Protein AF-A0A3E2C850-F1 (afdb_monomer_lite)

Organism: Gardnerella vaginalis (NCBI:txid2702)

Sequence (130 aa):
SRAESIRKFIILDEEFSQETGTLTPSMKVVRPKVLKRYCDLIENQLYAPKPNSRPLPATVKILDKTTETVKQAQETVKQAQEAVTPRVKQAIDQAATHLKRFGEDLPTQVNVKDQHTEYAEKNNNSNDKE

pLDDT: mean 74.37, std 19.62, range [34.91, 98.31]

Secondary structure (DSSP, 8-state):
--PPPP------SS---TTTTSB-TTS-B-HHHHHHHTHHHIIIIISS-----SPPPHHHHHHHHHHHHHHHHHHHHHHHHHHHHHHHHHHHHHHHHHHHHHSSS-------------------------

Radius of gyration: 39.2 Å; chains: 1; bounding box: 83×66×76 Å

Foldseek 3Di:
DDDDDDPFDDDDPDDQDVVQPQADPVRDGPVVSVCVVCVCCVDVPGPPDDPPPPPDPVVVVVVVVVVVVVVVVVVVVVVVCVVCVVVVVVVVVVVVVVVVVVVPPDDDDDDDDDDDDDDDDDDDDDDDDD

Structure (mmCIF, N/CA/C/O backbone):
data_AF-A0A3E2C850-F1
#
_entry.id   AF-A0A3E2C850-F1
#
loop_
_atom_site.group_PDB
_atom_site.id
_atom_site.type_symbol
_atom_site.label_atom_id
_atom_site.label_alt_id
_atom_site.label_comp_id
_atom_site.label_asym_id
_atom_site.label_entity_id
_atom_site.label_seq_id
_atom_site.pdbx_PDB_ins_code
_atom_site.Cartn_x
_atom_site.Cartn_y
_atom_site.Cartn_z
_atom_site.occupancy
_atom_site.B_iso_or_equiv
_atom_site.auth_seq_id
_atom_site.auth_comp_id
_atom_site.auth_asym_id
_atom_site.auth_atom_id
_atom_site.pdbx_PDB_model_num
ATOM 1 N N . SER A 1 1 ? 22.330 10.879 25.907 1.00 65.25 1 SER A N 1
ATOM 2 C CA . SER A 1 1 ? 21.437 10.056 25.069 1.00 65.25 1 SER A CA 1
ATOM 3 C C . SER A 1 1 ? 22.162 9.598 23.823 1.00 65.25 1 SER A C 1
ATOM 5 O O . SER A 1 1 ? 22.825 10.419 23.204 1.00 65.25 1 SER A O 1
ATOM 7 N N . ARG A 1 2 ? 22.063 8.315 23.458 1.00 77.31 2 ARG A N 1
ATOM 8 C CA . ARG A 1 2 ? 22.521 7.813 22.155 1.00 77.31 2 ARG A CA 1
ATOM 9 C C . ARG A 1 2 ? 21.298 7.746 21.245 1.00 77.31 2 ARG A C 1
ATOM 11 O O . ARG A 1 2 ? 20.377 6.995 21.540 1.00 77.31 2 ARG A O 1
ATOM 18 N N . ALA A 1 3 ? 21.249 8.603 20.231 1.00 82.25 3 ALA A N 1
ATOM 19 C CA . ALA A 1 3 ? 20.161 8.591 19.264 1.00 82.25 3 ALA A CA 1
ATOM 20 C C . ALA A 1 3 ? 20.460 7.525 18.206 1.00 82.25 3 ALA A C 1
ATOM 22 O O . ALA A 1 3 ? 21.468 7.604 17.507 1.00 82.25 3 ALA A O 1
ATOM 23 N N . GLU A 1 4 ? 19.597 6.519 18.123 1.00 84.81 4 GLU A N 1
ATOM 24 C CA . GLU A 1 4 ? 19.597 5.547 17.032 1.00 84.81 4 GLU A CA 1
ATOM 25 C C . GLU A 1 4 ? 19.093 6.242 15.757 1.00 84.81 4 GLU A C 1
ATOM 27 O O . GLU A 1 4 ? 18.122 7.002 15.800 1.00 84.81 4 GLU A O 1
ATOM 32 N N . SER A 1 5 ? 19.728 5.989 14.612 1.00 88.81 5 SER A N 1
ATOM 33 C CA . SER A 1 5 ? 19.236 6.498 13.331 1.00 88.81 5 SER A CA 1
ATOM 34 C C . SER A 1 5 ? 18.161 5.570 12.757 1.00 88.81 5 SER A C 1
ATOM 36 O O . SER A 1 5 ? 18.338 4.354 12.643 1.00 88.81 5 SER A O 1
ATOM 38 N N . ILE A 1 6 ? 17.022 6.142 12.359 1.00 89.56 6 ILE A N 1
ATOM 39 C CA . ILE A 1 6 ? 15.972 5.399 11.653 1.00 89.56 6 ILE A CA 1
ATOM 40 C C . ILE A 1 6 ? 16.447 5.135 10.221 1.00 89.56 6 ILE A C 1
ATOM 42 O O . ILE A 1 6 ? 16.757 6.063 9.478 1.00 89.56 6 ILE A O 1
ATOM 46 N N . ARG A 1 7 ? 16.491 3.860 9.817 1.00 91.19 7 ARG A N 1
ATOM 47 C CA . ARG A 1 7 ? 17.005 3.458 8.494 1.00 91.19 7 ARG A CA 1
ATOM 48 C C . ARG A 1 7 ? 15.984 3.592 7.362 1.00 91.19 7 ARG A C 1
ATOM 50 O O . ARG A 1 7 ? 16.372 3.867 6.227 1.00 91.19 7 ARG A O 1
ATOM 57 N N . LYS A 1 8 ? 14.705 3.331 7.644 1.00 91.38 8 LYS A N 1
ATOM 58 C CA . LYS A 1 8 ? 13.601 3.301 6.671 1.00 91.38 8 LYS A CA 1
ATOM 59 C C . LYS A 1 8 ? 12.305 3.729 7.357 1.00 91.38 8 LYS A C 1
ATOM 61 O O . LYS A 1 8 ? 12.040 3.273 8.465 1.00 91.38 8 LYS A O 1
ATOM 66 N N . PHE A 1 9 ? 11.516 4.569 6.696 1.00 93.81 9 PHE A N 1
ATOM 67 C CA . PHE A 1 9 ? 10.182 4.973 7.134 1.00 93.81 9 PHE A CA 1
ATOM 68 C C . PHE A 1 9 ? 9.305 5.276 5.915 1.00 93.81 9 PHE A C 1
ATOM 70 O O . PHE A 1 9 ? 9.820 5.539 4.827 1.00 93.81 9 PHE A O 1
ATOM 77 N N . ILE A 1 10 ? 7.991 5.230 6.116 1.00 93.94 10 ILE A N 1
ATOM 78 C CA . ILE A 1 10 ? 6.965 5.658 5.161 1.00 93.94 10 ILE A CA 1
ATOM 79 C C . ILE A 1 10 ? 6.063 6.643 5.899 1.00 93.94 10 ILE A C 1
ATOM 81 O O . ILE A 1 10 ? 5.808 6.466 7.091 1.00 93.94 10 ILE A O 1
ATOM 85 N N . ILE A 1 11 ? 5.609 7.675 5.196 1.00 94.62 11 ILE A N 1
ATOM 86 C CA . ILE A 1 11 ? 4.572 8.581 5.686 1.00 94.62 11 ILE A CA 1
ATOM 87 C C . ILE A 1 11 ? 3.235 8.054 5.180 1.00 94.62 11 ILE A C 1
ATOM 89 O O . ILE A 1 11 ? 3.109 7.739 3.999 1.00 94.62 11 ILE A O 1
ATOM 93 N N . LEU A 1 12 ? 2.284 7.896 6.093 1.00 94.94 12 LEU A N 1
ATOM 94 C CA . LEU A 1 12 ? 0.933 7.454 5.774 1.00 94.94 12 LEU A CA 1
ATOM 95 C C . LEU A 1 12 ? 0.044 8.678 5.567 1.00 94.94 12 LEU A C 1
ATOM 97 O O . LEU A 1 12 ? 0.230 9.686 6.246 1.00 94.94 12 LEU A O 1
ATOM 101 N N . ASP A 1 13 ? -0.932 8.560 4.672 1.00 94.12 13 ASP A N 1
ATOM 102 C CA . ASP A 1 13 ? -1.936 9.609 4.452 1.00 94.12 13 ASP A CA 1
ATOM 103 C C . ASP A 1 13 ? -2.988 9.641 5.573 1.00 94.12 13 ASP A C 1
ATOM 105 O O . ASP A 1 13 ? -3.599 10.673 5.838 1.00 94.12 13 ASP A O 1
ATOM 109 N N . GLU A 1 14 ? -3.189 8.503 6.246 1.00 93.69 14 GLU A N 1
ATOM 110 C CA . GLU A 1 14 ? -4.150 8.330 7.333 1.00 93.69 14 GLU A CA 1
ATOM 111 C C . GLU A 1 14 ? -3.450 8.137 8.683 1.00 93.69 14 GLU A C 1
ATOM 113 O O . GLU A 1 14 ? -2.442 7.430 8.800 1.00 93.69 14 GLU A O 1
ATOM 118 N N . GLU A 1 15 ? -4.042 8.704 9.733 1.00 95.00 15 GLU A N 1
ATOM 119 C CA . GLU A 1 15 ? -3.606 8.490 11.111 1.00 95.00 15 GLU A CA 1
ATOM 120 C C . GLU A 1 15 ? -4.170 7.195 11.710 1.00 95.00 15 GLU A C 1
ATOM 122 O O . GLU A 1 15 ? -5.162 6.620 11.252 1.00 95.00 15 GLU A O 1
ATOM 127 N N . PHE A 1 16 ? -3.550 6.732 12.797 1.00 97.25 16 PHE A N 1
ATOM 128 C CA . PHE A 1 16 ? -4.126 5.649 13.583 1.00 97.25 16 PHE A CA 1
ATOM 129 C C . PHE A 1 16 ? -5.293 6.172 14.421 1.00 97.25 16 PHE A C 1
ATOM 131 O O . PHE A 1 16 ? -5.194 7.201 15.082 1.00 97.25 16 PHE A O 1
ATOM 138 N N . SER A 1 17 ? -6.391 5.423 14.438 1.00 97.19 17 SER A N 1
ATOM 139 C CA . SER A 1 17 ? -7.619 5.785 15.136 1.00 97.19 17 SER A CA 1
ATOM 140 C C . SER A 1 17 ? -8.218 4.600 15.891 1.00 97.19 17 SER A C 1
ATOM 142 O O . SER A 1 17 ? -7.970 3.427 15.585 1.00 97.19 17 SER A O 1
ATOM 144 N N . GLN A 1 18 ? -9.027 4.911 16.902 1.00 97.00 18 GLN A N 1
ATOM 145 C CA . GLN A 1 18 ? -9.773 3.901 17.656 1.00 97.00 18 GLN A CA 1
ATOM 146 C C . GLN A 1 18 ? -10.918 3.318 16.816 1.00 97.00 18 GLN A C 1
ATOM 148 O O . GLN A 1 18 ? -11.163 2.118 16.874 1.00 97.00 18 GLN A O 1
ATOM 153 N N . GLU A 1 19 ? -11.550 4.139 15.972 1.00 95.75 19 GLU A N 1
ATOM 154 C CA . GLU A 1 19 ? -12.657 3.737 15.090 1.00 95.75 19 GLU A CA 1
ATOM 155 C C . GLU A 1 19 ? -12.237 2.647 14.099 1.00 95.75 19 GLU A C 1
ATOM 157 O O . GLU A 1 19 ? -12.944 1.666 13.884 1.00 95.75 19 GLU A O 1
ATOM 162 N N . THR A 1 20 ? -11.028 2.773 13.547 1.00 93.81 20 THR A N 1
ATOM 163 C CA . THR A 1 20 ? -10.440 1.761 12.658 1.00 93.81 20 THR A CA 1
ATOM 164 C C . THR A 1 20 ? -9.817 0.581 13.414 1.00 93.81 20 THR A C 1
ATOM 166 O O . THR A 1 20 ? -9.395 -0.400 12.795 1.00 93.81 20 THR A O 1
ATOM 169 N N . GLY A 1 21 ? -9.734 0.659 14.747 1.00 95.81 21 GLY A N 1
ATOM 170 C CA . GLY A 1 21 ? -9.137 -0.356 15.614 1.00 95.81 21 GLY A CA 1
ATOM 171 C C . GLY A 1 21 ? -7.609 -0.434 15.544 1.00 95.81 21 GLY A C 1
ATOM 172 O O . GLY A 1 21 ? -7.031 -1.445 15.949 1.00 95.81 21 GLY A O 1
ATOM 173 N N . THR A 1 22 ? -6.944 0.594 15.010 1.00 97.25 22 THR A N 1
ATOM 174 C CA . THR A 1 22 ? -5.473 0.683 14.982 1.00 97.25 22 THR A CA 1
ATOM 175 C C . THR A 1 22 ? -4.903 1.199 16.305 1.00 97.25 22 THR A C 1
ATOM 177 O O . THR A 1 22 ? -3.754 0.885 16.624 1.00 97.25 22 THR A O 1
ATOM 180 N N . LEU A 1 23 ? -5.718 1.889 17.114 1.00 98.31 23 LEU A N 1
ATOM 181 C CA . LEU A 1 23 ? -5.410 2.277 18.493 1.00 98.31 23 LEU A CA 1
ATOM 182 C C . LEU A 1 23 ? -6.344 1.612 19.513 1.00 98.31 23 LEU A C 1
ATOM 184 O O . LEU A 1 23 ? -7.525 1.396 19.252 1.00 98.31 23 LEU A O 1
ATOM 188 N N . THR A 1 24 ? -5.820 1.326 20.705 1.00 97.81 24 THR A N 1
ATOM 189 C CA . THR A 1 24 ? -6.630 1.009 21.889 1.00 97.81 24 THR A CA 1
ATOM 190 C C . THR A 1 24 ? -7.252 2.287 22.468 1.00 97.81 24 THR A C 1
ATOM 192 O O . THR A 1 24 ? -6.751 3.378 22.190 1.00 97.81 24 THR A O 1
ATOM 195 N N . PRO A 1 25 ? -8.264 2.189 23.355 1.00 97.38 25 PRO A N 1
ATOM 196 C CA . PRO A 1 25 ? -8.807 3.356 24.061 1.00 97.38 25 PRO A CA 1
ATOM 197 C C . PRO A 1 25 ? -7.762 4.173 24.838 1.00 97.38 25 PRO A C 1
ATOM 199 O O . PRO A 1 25 ? -7.926 5.367 25.050 1.00 97.38 25 PRO A O 1
ATOM 202 N N . SER A 1 26 ? -6.645 3.542 25.216 1.00 97.44 26 SER A N 1
ATOM 203 C CA . SER A 1 26 ? -5.495 4.181 25.868 1.00 97.44 26 SER A CA 1
ATOM 204 C C . SER A 1 26 ? -4.459 4.734 24.868 1.00 97.44 26 SER A C 1
ATOM 206 O O . SER A 1 26 ? -3.311 4.957 25.250 1.00 97.44 26 SER A O 1
ATOM 208 N N . MET A 1 27 ? -4.819 4.904 23.592 1.00 97.06 27 MET A N 1
ATOM 209 C CA . MET A 1 27 ? -3.956 5.412 22.513 1.00 97.06 27 MET A CA 1
ATOM 210 C C . MET A 1 27 ? -2.696 4.573 22.242 1.00 97.06 27 MET A C 1
ATOM 212 O O . MET A 1 27 ? -1.689 5.077 21.746 1.00 97.06 27 MET A O 1
ATOM 216 N N . LYS A 1 28 ? -2.733 3.266 22.537 1.00 97.81 28 LYS A N 1
ATOM 217 C CA . LYS A 1 28 ? -1.642 2.344 22.176 1.00 97.81 28 LYS A CA 1
ATOM 218 C C . LYS A 1 28 ? -1.903 1.704 20.822 1.00 97.81 28 LYS A C 1
ATOM 220 O O . LYS A 1 28 ? -3.035 1.350 20.520 1.00 97.81 28 LYS A O 1
ATOM 225 N N . VAL A 1 29 ? -0.848 1.467 20.051 1.00 98.00 29 VAL A N 1
ATOM 226 C CA . VAL A 1 29 ? -0.953 0.814 18.741 1.00 98.00 29 VAL A CA 1
ATOM 227 C C . VAL A 1 29 ? -1.333 -0.661 18.876 1.00 98.00 29 VAL A C 1
ATOM 229 O O . VAL A 1 29 ? -0.681 -1.430 19.584 1.00 98.00 29 VAL A O 1
ATOM 232 N N . VAL A 1 30 ? -2.351 -1.085 18.129 1.00 98.25 30 VAL A N 1
ATOM 233 C CA . VAL A 1 30 ? -2.761 -2.488 18.009 1.00 98.25 30 VAL A CA 1
ATOM 234 C C . VAL A 1 30 ? -1.995 -3.135 16.856 1.00 98.25 30 VAL A C 1
ATOM 236 O O . VAL A 1 30 ? -2.433 -3.143 15.703 1.00 98.25 30 VAL A O 1
ATOM 239 N N . ARG A 1 31 ? -0.825 -3.703 17.171 1.00 97.81 31 ARG A N 1
ATOM 240 C CA . ARG A 1 31 ? 0.124 -4.236 16.174 1.00 97.81 31 ARG A CA 1
ATOM 241 C C . ARG A 1 31 ? -0.502 -5.190 15.140 1.00 97.81 31 ARG A C 1
ATOM 243 O O . ARG A 1 31 ? -0.269 -4.958 13.957 1.00 97.81 31 ARG A O 1
ATOM 250 N N . PRO A 1 32 ? -1.306 -6.213 15.503 1.00 98.00 32 PRO A N 1
ATOM 251 C CA . PRO A 1 32 ? -1.872 -7.129 14.506 1.00 98.00 32 PRO A CA 1
ATOM 252 C C . PRO A 1 32 ? -2.772 -6.431 13.478 1.00 98.00 32 PRO A C 1
ATOM 254 O O . PRO A 1 32 ? -2.786 -6.807 12.310 1.00 98.00 32 PRO A O 1
ATOM 257 N N . LYS A 1 33 ? -3.506 -5.395 13.901 1.00 97.25 33 LYS A N 1
ATOM 258 C CA . LYS A 1 33 ? -4.401 -4.627 13.028 1.00 97.25 33 LYS A CA 1
ATOM 259 C C . LYS A 1 33 ? -3.617 -3.723 12.084 1.00 97.25 33 LYS A C 1
ATOM 261 O O . LYS A 1 33 ? -3.902 -3.720 10.892 1.00 97.25 33 LYS A O 1
ATOM 266 N N . VAL A 1 34 ? -2.600 -3.029 12.598 1.00 97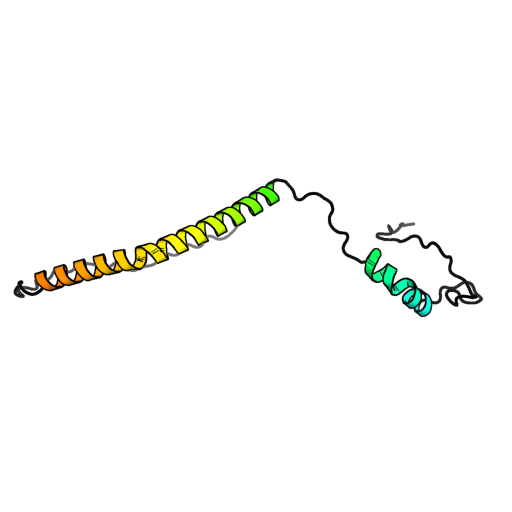.25 34 VAL A N 1
ATOM 267 C CA . VAL A 1 34 ? -1.717 -2.173 11.789 1.00 97.25 34 VAL A CA 1
ATOM 268 C C . VAL A 1 34 ? -0.954 -2.988 10.748 1.00 97.25 34 VAL A C 1
ATOM 270 O O . VAL A 1 34 ? -0.964 -2.627 9.577 1.00 97.25 34 VAL A O 1
ATOM 273 N N . LEU A 1 35 ? -0.361 -4.121 11.140 1.00 96.75 35 LEU A N 1
ATOM 274 C CA . LEU A 1 35 ? 0.361 -4.985 10.199 1.00 96.75 35 LEU A CA 1
ATOM 275 C C . LEU A 1 35 ? -0.549 -5.525 9.096 1.00 96.75 35 LEU A C 1
ATOM 277 O O . LEU A 1 35 ? -0.149 -5.542 7.941 1.00 96.75 35 LEU A O 1
ATOM 281 N N . LYS A 1 36 ? -1.782 -5.922 9.437 1.00 96.88 36 LYS A N 1
ATOM 282 C CA . LYS A 1 36 ? -2.743 -6.405 8.443 1.00 96.88 36 LYS A CA 1
ATOM 283 C C . LYS A 1 36 ? -3.198 -5.296 7.488 1.00 96.88 36 LYS A C 1
ATOM 285 O O . LYS A 1 36 ? -3.309 -5.551 6.298 1.00 96.88 36 LYS A O 1
ATOM 290 N N . ARG A 1 37 ? -3.474 -4.088 7.995 1.00 95.50 37 ARG A N 1
ATOM 291 C CA . ARG A 1 37 ? -3.958 -2.958 7.177 1.00 95.50 37 ARG A CA 1
ATOM 292 C C . ARG A 1 37 ? -2.891 -2.440 6.212 1.00 95.50 37 ARG A C 1
ATOM 294 O O . ARG A 1 37 ? -3.224 -2.099 5.088 1.00 95.50 37 ARG A O 1
ATOM 301 N N . TYR A 1 38 ? -1.630 -2.405 6.641 1.00 96.56 38 TYR A N 1
ATOM 302 C CA . TYR A 1 38 ? -0.521 -1.840 5.864 1.00 96.56 38 TYR A CA 1
ATOM 303 C C . TYR A 1 38 ? 0.447 -2.900 5.323 1.00 96.56 38 TYR A C 1
ATOM 305 O O . TYR A 1 38 ? 1.596 -2.578 5.026 1.00 96.56 38 TYR A O 1
ATOM 313 N N . CYS A 1 39 ? -0.007 -4.152 5.195 1.00 96.06 39 CYS A N 1
ATOM 314 C CA . CYS A 1 39 ? 0.798 -5.275 4.704 1.00 96.06 39 CYS A CA 1
ATOM 315 C C . CYS A 1 39 ? 1.461 -4.930 3.364 1.00 96.06 39 CYS A C 1
ATOM 317 O O . CYS A 1 39 ? 2.681 -4.991 3.240 1.00 96.06 39 CYS A O 1
ATOM 319 N N . ASP A 1 40 ? 0.667 -4.415 2.425 1.00 95.56 40 ASP A N 1
ATOM 320 C CA . ASP A 1 40 ? 1.133 -4.062 1.085 1.00 95.56 40 ASP A CA 1
ATOM 321 C C . ASP A 1 40 ? 2.195 -2.956 1.102 1.00 95.56 40 ASP A C 1
ATOM 323 O O . ASP A 1 40 ? 3.170 -3.030 0.361 1.00 95.56 40 ASP A O 1
ATOM 327 N N . LEU A 1 41 ? 2.055 -1.935 1.955 1.00 95.06 41 LEU A N 1
ATOM 328 C CA . LEU A 1 41 ? 3.060 -0.871 2.076 1.00 95.06 41 LEU A CA 1
ATOM 329 C C . LEU A 1 41 ? 4.359 -1.398 2.688 1.00 95.06 41 LEU A C 1
ATOM 331 O O . LEU A 1 41 ? 5.452 -1.013 2.273 1.00 95.06 41 LEU A O 1
ATOM 335 N N . ILE A 1 42 ? 4.248 -2.282 3.677 1.00 94.50 42 ILE A N 1
ATOM 336 C CA . ILE A 1 42 ? 5.399 -2.884 4.346 1.00 94.50 42 ILE A CA 1
ATOM 337 C C . ILE A 1 42 ? 6.180 -3.757 3.356 1.00 94.50 42 ILE A C 1
ATOM 339 O O . ILE A 1 42 ? 7.398 -3.612 3.237 1.00 94.50 42 ILE A O 1
ATOM 343 N N . GLU A 1 43 ? 5.486 -4.623 2.623 1.00 93.94 43 GLU A N 1
ATOM 344 C CA . GLU A 1 43 ? 6.099 -5.578 1.700 1.00 93.94 43 GLU A CA 1
ATOM 345 C C . GLU A 1 43 ? 6.590 -4.902 0.417 1.00 93.94 43 GLU A C 1
ATOM 347 O O . GLU A 1 43 ? 7.750 -5.067 0.037 1.00 93.94 43 GLU A O 1
ATOM 352 N N . ASN A 1 44 ? 5.751 -4.076 -0.213 1.00 92.75 44 ASN A N 1
ATOM 353 C CA . ASN A 1 44 ? 6.015 -3.546 -1.552 1.00 92.75 44 ASN A CA 1
ATOM 354 C C . ASN A 1 44 ? 6.727 -2.190 -1.564 1.00 92.75 44 ASN A C 1
ATOM 356 O O . ASN A 1 44 ? 7.229 -1.788 -2.613 1.00 92.75 44 ASN A O 1
ATOM 360 N N . GLN A 1 45 ? 6.795 -1.470 -0.438 1.00 91.62 45 GLN A N 1
ATOM 361 C CA . GLN A 1 45 ? 7.473 -0.168 -0.386 1.00 91.62 45 GLN A CA 1
ATOM 362 C C . GLN A 1 45 ? 8.544 -0.071 0.702 1.00 91.62 45 GLN A C 1
ATOM 364 O O . GLN A 1 45 ? 9.651 0.391 0.421 1.00 91.62 45 GLN A O 1
ATOM 369 N N . LEU A 1 46 ? 8.252 -0.491 1.938 1.00 93.06 46 LEU A N 1
ATOM 370 C CA . LEU A 1 46 ? 9.170 -0.278 3.064 1.00 93.06 46 LEU A CA 1
ATOM 371 C C . LEU A 1 46 ? 10.395 -1.186 2.961 1.00 93.06 46 LEU A C 1
ATOM 373 O O . LEU A 1 46 ? 11.528 -0.735 3.166 1.00 93.06 46 LEU A O 1
ATOM 377 N N . TYR A 1 47 ? 10.147 -2.459 2.646 1.00 91.81 47 TYR A N 1
ATOM 378 C CA . TYR A 1 47 ? 11.169 -3.498 2.551 1.00 91.81 47 TYR A CA 1
ATOM 379 C C . TYR A 1 47 ? 11.442 -3.978 1.128 1.00 91.81 47 TYR A C 1
ATOM 381 O O . TYR A 1 47 ? 12.397 -4.730 0.929 1.00 91.81 47 TYR A O 1
ATOM 389 N N . ALA A 1 48 ? 10.677 -3.515 0.139 1.00 90.38 48 ALA A N 1
ATOM 390 C CA . ALA A 1 48 ? 10.952 -3.850 -1.246 1.00 90.38 48 ALA A CA 1
ATOM 391 C C . ALA A 1 48 ? 12.366 -3.394 -1.659 1.00 90.38 48 ALA A C 1
ATOM 393 O O . ALA A 1 48 ? 12.808 -2.291 -1.299 1.00 90.38 48 ALA A O 1
ATOM 394 N N . PRO A 1 49 ? 13.096 -4.211 -2.442 1.00 86.56 49 PRO A N 1
ATOM 395 C CA . PRO A 1 49 ? 14.365 -3.803 -3.018 1.00 86.56 49 PRO A CA 1
ATOM 396 C C . PRO A 1 49 ? 14.158 -2.559 -3.879 1.00 86.56 49 PRO A C 1
ATOM 398 O O . PRO A 1 49 ? 13.464 -2.593 -4.894 1.00 86.56 49 PRO A O 1
ATOM 401 N N . LYS A 1 50 ? 14.764 -1.437 -3.481 1.00 81.25 50 LYS A N 1
ATOM 402 C CA . LYS A 1 50 ? 14.722 -0.227 -4.302 1.00 81.25 50 LYS A CA 1
ATOM 403 C C . LYS A 1 50 ? 15.440 -0.545 -5.619 1.00 81.25 50 LYS A C 1
ATOM 405 O O . LYS A 1 50 ? 16.612 -0.926 -5.548 1.00 81.25 50 LYS A O 1
ATOM 410 N N . PRO A 1 51 ? 14.798 -0.398 -6.795 1.00 73.00 51 PRO A N 1
ATOM 411 C CA . PRO A 1 51 ? 15.501 -0.582 -8.052 1.00 73.00 51 PRO A CA 1
ATOM 412 C C . PRO A 1 51 ? 16.657 0.413 -8.057 1.00 73.00 51 PRO A C 1
ATOM 414 O O . PRO A 1 51 ? 16.461 1.618 -7.869 1.00 73.00 51 PRO A O 1
ATOM 417 N N . ASN A 1 52 ? 17.880 -0.102 -8.165 1.00 70.50 52 ASN A N 1
ATOM 418 C CA . ASN A 1 52 ? 19.068 0.731 -8.206 1.00 70.50 52 ASN A CA 1
ATOM 419 C C . ASN A 1 52 ? 18.997 1.568 -9.487 1.00 70.50 52 ASN A C 1
ATOM 421 O O . ASN A 1 52 ? 19.391 1.115 -10.552 1.00 70.50 52 ASN A O 1
ATOM 425 N N . SER A 1 53 ? 18.485 2.797 -9.385 1.00 68.56 53 SER A N 1
ATOM 426 C CA . SER A 1 53 ? 18.379 3.727 -10.515 1.00 68.56 53 SER A CA 1
ATOM 427 C C . SER A 1 53 ? 19.722 4.342 -10.901 1.00 68.56 53 SER A C 1
ATOM 429 O O . SER A 1 53 ? 19.790 5.158 -11.820 1.00 68.56 53 SER A O 1
ATOM 431 N N . ARG A 1 54 ? 20.802 3.986 -10.193 1.00 77.19 54 ARG A N 1
ATOM 432 C CA . ARG A 1 54 ? 22.139 4.401 -10.597 1.00 77.19 54 ARG A CA 1
ATOM 433 C C . ARG A 1 54 ? 22.433 3.718 -11.930 1.00 77.19 54 ARG A C 1
ATOM 435 O O . ARG A 1 54 ? 22.390 2.487 -11.978 1.00 77.19 54 ARG A O 1
ATOM 442 N N . PRO A 1 55 ? 22.720 4.478 -12.998 1.00 73.25 55 PRO A N 1
ATOM 443 C CA . PRO A 1 55 ? 23.093 3.872 -14.260 1.00 73.25 55 PRO A CA 1
ATOM 444 C C . PRO A 1 55 ? 24.318 2.994 -14.015 1.00 73.25 55 PRO A C 1
ATOM 446 O O . PRO A 1 55 ? 25.267 3.427 -13.356 1.00 73.25 55 PRO A O 1
ATOM 449 N N . LEU A 1 56 ? 24.277 1.758 -14.521 1.00 73.06 56 LEU A N 1
ATOM 450 C CA . LEU A 1 56 ? 25.415 0.849 -14.434 1.00 73.06 56 LEU A CA 1
ATOM 451 C C . LEU A 1 56 ? 26.674 1.581 -14.923 1.00 73.06 56 LEU A C 1
ATOM 453 O O . LEU A 1 56 ? 26.598 2.289 -15.941 1.00 73.06 56 LEU A O 1
ATOM 457 N N . PRO A 1 57 ? 27.808 1.449 -14.210 1.00 82.88 57 PRO A N 1
ATOM 458 C CA . PRO A 1 57 ? 29.042 2.113 -14.600 1.00 82.88 57 PRO A CA 1
ATOM 459 C C . PRO A 1 57 ? 29.394 1.719 -16.036 1.00 82.88 57 PRO A C 1
ATOM 461 O O . PRO A 1 57 ? 29.155 0.585 -16.453 1.00 82.88 57 PRO A O 1
ATOM 464 N N . ALA A 1 58 ? 29.939 2.661 -16.809 1.00 76.94 58 ALA A N 1
ATOM 465 C CA . ALA A 1 58 ? 30.169 2.484 -18.245 1.00 76.94 58 ALA A CA 1
ATOM 466 C C . ALA A 1 58 ? 30.954 1.200 -18.579 1.00 76.94 58 ALA A C 1
ATOM 468 O O . ALA A 1 58 ? 30.663 0.552 -19.579 1.00 76.94 58 ALA A O 1
ATOM 469 N N . THR A 1 59 ? 31.868 0.783 -17.700 1.00 77.62 59 THR A N 1
ATOM 470 C CA . THR A 1 59 ? 32.630 -0.468 -17.803 1.00 77.62 59 THR A CA 1
ATOM 471 C C . THR A 1 59 ? 31.748 -1.720 -17.853 1.00 77.62 59 THR A C 1
ATOM 473 O O . THR A 1 59 ? 32.023 -2.616 -18.643 1.00 77.62 59 THR A O 1
ATOM 476 N N . VAL A 1 60 ? 30.656 -1.773 -17.080 1.00 79.56 60 VAL A N 1
ATOM 477 C CA . VAL A 1 60 ? 29.712 -2.910 -17.104 1.00 79.56 60 VAL A CA 1
ATOM 478 C C . VAL A 1 60 ? 28.995 -2.972 -18.451 1.00 79.56 60 VAL A C 1
ATOM 480 O O . VAL A 1 60 ? 28.907 -4.033 -19.052 1.00 79.56 60 VAL A O 1
ATOM 483 N N . LYS A 1 61 ? 28.609 -1.818 -19.010 1.00 74.56 61 LYS A N 1
ATOM 484 C CA . LYS A 1 61 ? 27.996 -1.762 -20.347 1.00 74.56 61 LYS A CA 1
ATOM 485 C C . LYS A 1 61 ? 28.953 -2.210 -21.453 1.00 74.56 61 LYS A C 1
ATOM 487 O O . LYS A 1 61 ? 28.499 -2.696 -22.481 1.00 74.56 61 LYS A O 1
ATOM 492 N N . ILE A 1 62 ? 30.259 -1.990 -21.290 1.00 78.06 62 ILE A N 1
ATOM 493 C CA . ILE A 1 62 ? 31.273 -2.452 -22.249 1.00 78.06 62 ILE A CA 1
ATOM 494 C C . ILE A 1 62 ? 31.409 -3.973 -22.165 1.00 78.06 62 ILE A C 1
ATOM 496 O O . ILE A 1 62 ? 31.420 -4.624 -23.204 1.00 78.06 62 ILE A O 1
ATOM 500 N N . LEU A 1 63 ? 31.444 -4.534 -20.955 1.00 79.69 63 LEU A N 1
ATOM 501 C CA . LEU A 1 63 ? 31.504 -5.980 -20.747 1.00 79.69 63 LEU A CA 1
ATOM 502 C C . LEU A 1 63 ? 30.262 -6.702 -21.300 1.00 79.69 63 LEU A C 1
ATOM 504 O O . LEU A 1 63 ? 30.388 -7.735 -21.950 1.00 79.69 63 LEU A O 1
ATOM 508 N N . ASP A 1 64 ? 29.074 -6.123 -21.119 1.00 76.56 64 ASP A N 1
ATOM 509 C CA . ASP A 1 64 ? 27.831 -6.657 -21.690 1.00 76.56 64 ASP A CA 1
ATOM 510 C C . ASP A 1 64 ? 27.859 -6.630 -23.230 1.00 76.56 64 ASP A C 1
ATOM 512 O O . ASP A 1 64 ? 27.432 -7.562 -23.907 1.00 76.56 64 ASP A O 1
ATOM 516 N N . LYS A 1 65 ? 28.437 -5.580 -23.821 1.00 74.00 65 LYS A N 1
ATOM 517 C CA . LYS A 1 65 ? 28.612 -5.504 -25.278 1.00 74.00 65 LYS A CA 1
ATOM 518 C C . LYS A 1 65 ? 29.608 -6.540 -25.795 1.00 74.00 65 LYS A C 1
ATOM 520 O O . LYS A 1 65 ? 29.380 -7.107 -26.863 1.00 74.00 65 LYS A O 1
ATOM 525 N N . THR A 1 66 ? 30.702 -6.803 -25.077 1.00 73.50 66 THR A N 1
ATOM 526 C CA . THR A 1 66 ? 31.685 -7.806 -25.508 1.00 73.50 66 THR A CA 1
ATOM 527 C C . THR A 1 66 ? 31.158 -9.225 -25.341 1.00 73.50 66 THR A C 1
ATOM 529 O O . THR A 1 66 ? 31.371 -10.026 -26.242 1.00 73.50 66 THR A O 1
ATOM 532 N N . THR A 1 67 ? 30.414 -9.540 -24.275 1.00 75.00 67 THR A N 1
ATOM 533 C CA . THR A 1 67 ? 29.801 -10.875 -24.128 1.00 75.00 67 THR A CA 1
ATOM 534 C C . THR A 1 67 ? 28.774 -11.155 -25.227 1.00 75.00 67 THR A C 1
ATOM 536 O O . THR A 1 67 ? 28.806 -12.228 -25.825 1.00 75.00 67 THR A O 1
ATOM 539 N N . GLU A 1 68 ? 27.941 -10.177 -25.597 1.00 72.62 68 GLU A N 1
ATOM 540 C CA . GLU A 1 68 ? 27.001 -10.339 -26.716 1.00 72.62 68 GLU A CA 1
ATOM 541 C C . GLU A 1 68 ? 27.731 -10.463 -28.067 1.00 72.62 68 GLU A C 1
ATOM 543 O O . GLU A 1 68 ? 27.386 -11.318 -28.882 1.00 72.62 68 GLU A O 1
ATOM 548 N N . THR A 1 69 ? 28.815 -9.705 -28.277 1.00 75.31 69 THR A N 1
ATOM 549 C CA . THR A 1 69 ? 29.649 -9.828 -29.490 1.00 75.31 69 THR A CA 1
ATOM 550 C C . THR A 1 69 ? 30.327 -11.200 -29.577 1.00 75.31 69 THR A C 1
ATOM 552 O O . THR A 1 69 ? 30.393 -11.795 -30.650 1.00 75.31 69 THR A O 1
ATOM 555 N N . VAL A 1 70 ? 30.812 -11.738 -28.454 1.00 75.69 70 VAL A N 1
ATOM 556 C CA . VAL A 1 70 ? 31.450 -13.062 -28.398 1.00 75.69 70 VAL A CA 1
ATOM 557 C C . VAL A 1 70 ? 30.431 -14.168 -28.670 1.00 75.69 70 VAL A C 1
ATOM 559 O O . VAL A 1 70 ? 30.736 -15.082 -29.431 1.00 75.69 70 VAL A O 1
ATOM 562 N N . LYS A 1 71 ? 29.208 -14.077 -28.130 1.00 76.12 71 LYS A N 1
ATOM 563 C CA . LYS A 1 71 ? 28.128 -15.026 -28.452 1.00 76.12 71 LYS A CA 1
ATOM 564 C C . LYS A 1 71 ? 27.805 -15.022 -29.946 1.00 76.12 71 LYS A C 1
ATOM 566 O O . LYS A 1 71 ? 27.752 -16.084 -30.559 1.00 76.12 71 LYS A O 1
ATOM 571 N N . GLN A 1 72 ? 27.677 -13.839 -30.548 1.00 77.31 72 GLN A N 1
ATOM 572 C CA . GLN A 1 72 ? 27.423 -13.702 -31.983 1.00 77.31 72 GLN A CA 1
ATOM 573 C C . GLN A 1 72 ? 28.574 -14.269 -32.834 1.00 77.31 72 GLN A C 1
ATOM 575 O O . GLN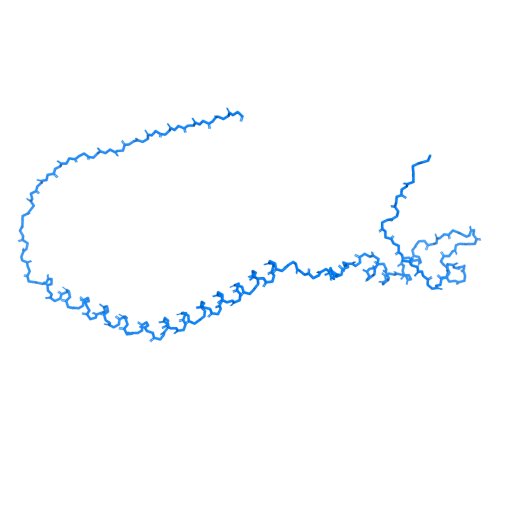 A 1 72 ? 28.350 -14.956 -33.836 1.00 77.31 72 GLN A O 1
ATOM 580 N N . ALA A 1 73 ? 29.819 -14.015 -32.425 1.00 70.75 73 ALA A N 1
ATOM 581 C CA . ALA A 1 73 ? 30.997 -14.582 -33.072 1.00 70.75 73 ALA A CA 1
ATOM 582 C C . ALA A 1 73 ? 31.027 -16.116 -32.943 1.00 70.75 73 ALA A C 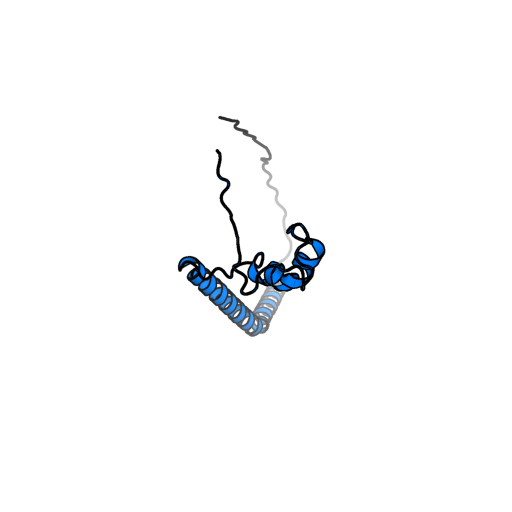1
ATOM 584 O O . ALA A 1 73 ? 31.360 -16.822 -33.891 1.00 70.75 73 ALA A O 1
ATOM 585 N N . GLN A 1 74 ? 30.626 -16.656 -31.793 1.00 74.12 74 GLN A N 1
ATOM 586 C CA . GLN A 1 74 ? 30.575 -18.097 -31.570 1.00 74.12 74 GLN A CA 1
ATOM 587 C C . GLN A 1 74 ? 29.506 -18.773 -32.443 1.00 74.12 74 GLN A C 1
ATOM 589 O O . GLN A 1 74 ? 29.768 -19.827 -33.023 1.00 74.12 74 GLN A O 1
ATOM 594 N N . GLU A 1 75 ? 28.320 -18.177 -32.576 1.00 73.19 75 GLU A N 1
ATOM 595 C CA . GLU A 1 75 ? 27.254 -18.710 -33.434 1.00 73.19 75 GLU A CA 1
ATOM 596 C C . GLU A 1 75 ? 27.634 -18.693 -34.918 1.00 73.19 75 GLU A C 1
ATOM 598 O O . GLU A 1 75 ? 27.400 -19.673 -35.625 1.00 73.19 75 GLU A O 1
ATOM 603 N N . THR A 1 76 ? 28.281 -17.624 -35.388 1.00 73.75 76 THR A N 1
ATOM 604 C CA . THR A 1 76 ? 28.746 -17.530 -36.784 1.00 73.75 76 THR A CA 1
ATOM 605 C C . THR A 1 76 ? 29.864 -18.526 -37.090 1.00 73.75 76 THR A C 1
ATOM 607 O O . THR A 1 76 ? 29.837 -19.170 -38.140 1.00 73.75 76 THR A O 1
ATOM 610 N N . VAL A 1 77 ? 30.809 -18.733 -36.166 1.00 72.75 77 VAL A N 1
ATOM 611 C CA . VAL A 1 77 ? 31.847 -19.767 -36.310 1.00 72.75 77 VAL A CA 1
ATOM 612 C C . VAL A 1 77 ? 31.238 -21.166 -36.311 1.00 72.75 77 VAL A C 1
ATOM 614 O O . VAL A 1 77 ? 31.624 -21.986 -37.141 1.00 72.75 77 VAL A O 1
ATOM 617 N N . LYS A 1 78 ? 30.257 -21.441 -35.447 1.00 76.50 78 LYS A N 1
ATOM 618 C CA . LYS A 1 78 ? 29.565 -22.735 -35.423 1.00 76.50 78 LYS A CA 1
ATOM 619 C C . LYS A 1 78 ? 28.842 -23.023 -36.746 1.00 76.50 78 LYS A C 1
ATOM 621 O O . LYS A 1 78 ? 28.982 -24.116 -37.285 1.00 76.50 78 LYS A O 1
ATOM 626 N N . GLN A 1 79 ? 28.151 -22.036 -37.317 1.00 74.81 79 GLN A N 1
ATOM 627 C CA . GLN A 1 79 ? 27.507 -22.165 -38.634 1.00 74.81 79 GLN A CA 1
ATOM 628 C C . GLN A 1 79 ? 28.524 -22.400 -39.758 1.00 74.81 79 GLN A C 1
ATOM 630 O O . GLN A 1 79 ? 28.317 -23.250 -40.624 1.00 74.81 79 GLN A O 1
ATOM 635 N N . ALA A 1 80 ? 29.649 -21.680 -39.735 1.00 66.31 80 ALA A N 1
ATOM 636 C CA . ALA A 1 80 ? 30.719 -21.885 -40.702 1.00 66.31 80 ALA A CA 1
ATOM 637 C C . ALA A 1 80 ? 31.311 -23.295 -40.579 1.00 66.31 80 ALA A C 1
ATOM 639 O O . ALA A 1 80 ? 31.479 -23.979 -41.586 1.00 66.31 80 ALA A O 1
ATOM 640 N N . GLN A 1 81 ? 31.566 -23.766 -39.355 1.00 64.44 81 GLN A N 1
ATOM 641 C CA . GLN A 1 81 ? 32.044 -25.122 -39.101 1.00 64.44 81 GLN A CA 1
ATOM 642 C C . GLN A 1 81 ? 31.068 -26.160 -39.653 1.00 64.44 81 GLN A C 1
ATOM 644 O O . GLN A 1 81 ? 31.493 -27.026 -40.414 1.00 64.44 81 GLN A O 1
ATOM 649 N N . GLU A 1 82 ? 29.773 -26.051 -39.366 1.00 67.44 82 GLU A N 1
ATOM 650 C CA . GLU A 1 82 ? 28.755 -26.966 -39.897 1.00 67.44 82 GLU A CA 1
ATOM 651 C C . GLU A 1 82 ? 28.735 -26.988 -41.442 1.00 67.44 82 GLU A C 1
ATOM 653 O O . GLU A 1 82 ? 28.598 -28.059 -42.036 1.00 67.44 82 GLU A O 1
ATOM 658 N N . ALA A 1 83 ? 28.992 -25.853 -42.105 1.00 65.62 83 ALA A N 1
ATOM 659 C CA . ALA A 1 83 ? 29.039 -25.756 -43.566 1.00 65.62 83 ALA A CA 1
ATOM 660 C C . ALA A 1 83 ? 30.298 -26.376 -44.214 1.00 65.62 83 ALA A C 1
ATOM 662 O O . ALA A 1 83 ? 30.205 -26.957 -45.298 1.00 65.62 83 ALA A O 1
ATOM 663 N N . VAL A 1 84 ? 31.478 -26.287 -43.582 1.00 62.62 84 VAL A N 1
ATOM 664 C CA . VAL A 1 84 ? 32.738 -26.845 -44.136 1.00 62.62 84 VAL A CA 1
ATOM 665 C C . VAL A 1 84 ? 33.131 -28.220 -43.587 1.00 62.62 84 VAL A C 1
ATOM 667 O O . VAL A 1 84 ? 33.960 -28.900 -44.199 1.00 62.62 84 VAL A O 1
ATOM 670 N N . THR A 1 85 ? 32.488 -28.694 -42.515 1.00 68.69 85 THR A N 1
ATOM 671 C CA . THR A 1 85 ? 32.700 -30.039 -41.948 1.00 68.69 85 THR A CA 1
ATOM 672 C C . THR A 1 85 ? 32.612 -31.171 -42.983 1.00 68.69 85 THR A C 1
ATOM 674 O O . THR A 1 85 ? 33.509 -32.018 -42.983 1.00 68.69 85 THR A O 1
ATOM 677 N N . PRO A 1 86 ? 31.628 -31.227 -43.910 1.00 70.19 86 PRO A N 1
ATOM 678 C CA . PRO A 1 86 ? 31.560 -32.343 -44.855 1.00 70.19 86 PRO A CA 1
ATOM 679 C C . PRO A 1 86 ? 32.736 -32.355 -45.837 1.00 70.19 86 PRO A C 1
ATOM 681 O O . PRO A 1 86 ? 33.220 -33.427 -46.192 1.00 70.19 86 PRO A O 1
ATOM 684 N N . ARG A 1 87 ? 33.244 -31.187 -46.247 1.00 72.88 87 ARG A N 1
ATOM 685 C CA . ARG A 1 87 ? 34.303 -31.087 -47.263 1.00 72.88 87 ARG A CA 1
ATOM 686 C C . ARG A 1 87 ? 35.694 -31.333 -46.681 1.00 72.88 87 ARG A C 1
ATOM 688 O O . ARG A 1 87 ? 36.519 -31.969 -47.329 1.00 72.88 87 ARG A O 1
ATOM 695 N N . VAL A 1 88 ? 35.924 -30.910 -45.437 1.00 76.81 88 VAL A N 1
ATOM 696 C CA . VAL A 1 88 ? 37.148 -31.243 -44.688 1.00 76.81 88 VAL A CA 1
ATOM 697 C C . VAL A 1 88 ? 37.176 -32.727 -44.339 1.00 76.81 88 VAL A C 1
ATOM 699 O O . VAL A 1 88 ? 38.195 -33.381 -44.546 1.00 76.81 88 VAL A O 1
ATOM 702 N N . LYS A 1 89 ? 36.048 -33.290 -43.888 1.00 74.75 89 LYS A N 1
ATOM 703 C CA . LYS A 1 89 ? 35.941 -34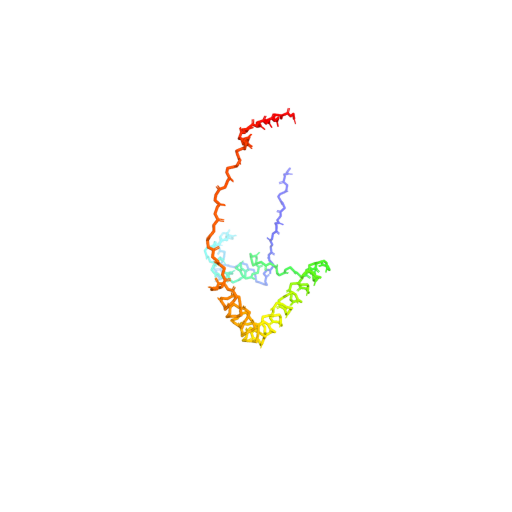.728 -43.620 1.00 74.75 89 LYS A CA 1
ATOM 704 C C . LYS A 1 89 ? 36.234 -35.557 -44.875 1.00 74.75 89 LYS A C 1
ATOM 706 O O . LYS A 1 89 ? 37.043 -36.473 -44.815 1.00 74.75 89 LYS A O 1
ATOM 711 N N . GLN A 1 90 ? 35.669 -35.173 -46.022 1.00 81.44 90 GLN A N 1
ATOM 712 C CA . GLN A 1 90 ? 35.972 -35.807 -47.310 1.00 81.44 90 GLN A CA 1
ATOM 713 C C . GLN A 1 90 ? 37.460 -35.719 -47.675 1.00 81.44 90 GLN A C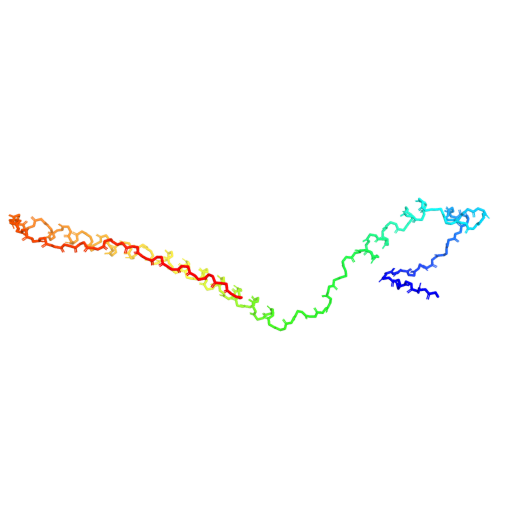 1
ATOM 715 O O . GLN A 1 90 ? 38.022 -36.704 -48.142 1.00 81.44 90 GLN A O 1
ATOM 720 N N . ALA A 1 91 ? 38.114 -34.578 -47.443 1.00 79.94 91 ALA A N 1
ATOM 721 C CA . ALA A 1 91 ? 39.543 -34.424 -47.715 1.00 79.94 91 ALA A CA 1
ATOM 722 C C . ALA A 1 91 ? 40.420 -35.301 -46.799 1.00 79.94 91 ALA A C 1
ATOM 724 O O . ALA A 1 91 ? 41.400 -35.880 -47.265 1.00 79.94 91 ALA A O 1
ATOM 725 N N . ILE A 1 92 ? 40.057 -35.446 -45.519 1.00 80.00 92 ILE A N 1
ATOM 726 C CA . ILE A 1 92 ? 40.756 -36.328 -44.569 1.00 80.00 92 ILE A CA 1
ATOM 727 C C . ILE A 1 92 ? 40.575 -37.799 -44.960 1.00 80.00 92 ILE A C 1
ATOM 729 O O . ILE A 1 92 ? 41.554 -38.542 -44.989 1.00 80.00 92 ILE A O 1
ATOM 733 N N . ASP A 1 93 ? 39.358 -38.214 -45.319 1.00 77.81 93 ASP A N 1
ATOM 734 C CA . ASP A 1 93 ? 39.080 -39.584 -45.768 1.00 77.81 93 ASP A CA 1
ATOM 735 C C . ASP A 1 93 ? 39.840 -39.905 -47.074 1.00 77.81 93 ASP A C 1
ATOM 737 O O . ASP A 1 93 ? 40.413 -40.989 -47.232 1.00 77.81 93 ASP A O 1
ATOM 741 N N . GLN A 1 94 ? 39.933 -38.940 -47.996 1.00 81.50 94 GLN A N 1
ATOM 742 C CA . GLN A 1 94 ? 40.755 -39.052 -49.207 1.00 81.50 94 GLN A CA 1
ATOM 743 C C . GLN A 1 94 ? 42.249 -39.168 -48.868 1.00 81.50 94 GLN A C 1
ATOM 745 O O . GLN A 1 94 ? 42.933 -40.056 -49.370 1.00 81.50 94 GLN A O 1
ATOM 750 N N . ALA A 1 95 ? 42.773 -38.340 -47.965 1.00 75.25 95 ALA A N 1
ATOM 751 C CA . ALA A 1 95 ? 44.175 -38.419 -47.556 1.00 75.25 95 ALA A CA 1
ATOM 752 C C . ALA A 1 95 ? 44.506 -39.751 -46.856 1.00 75.25 95 ALA A C 1
ATOM 754 O O . ALA A 1 95 ? 45.534 -40.363 -47.142 1.00 75.25 95 ALA A O 1
ATOM 755 N N . ALA A 1 96 ? 43.618 -40.240 -45.987 1.00 76.38 96 ALA A N 1
ATOM 756 C CA . ALA A 1 96 ? 43.787 -41.509 -45.285 1.00 76.38 96 ALA A CA 1
ATOM 757 C C . ALA A 1 96 ? 43.769 -42.714 -46.240 1.00 76.38 96 ALA A C 1
ATOM 759 O O . ALA A 1 96 ? 44.528 -43.666 -46.050 1.00 76.38 96 ALA A O 1
ATOM 760 N N . THR A 1 97 ? 42.936 -42.680 -47.283 1.00 71.00 97 THR A N 1
ATOM 761 C CA . THR A 1 97 ? 42.925 -43.728 -48.317 1.00 71.00 97 THR A CA 1
ATOM 762 C C . THR A 1 97 ? 44.183 -43.692 -49.183 1.00 71.00 97 THR A C 1
ATOM 764 O O . THR A 1 97 ? 44.736 -44.751 -49.479 1.00 71.00 97 THR A O 1
ATOM 767 N N . HIS A 1 98 ? 44.703 -42.504 -49.509 1.00 66.88 98 HIS A N 1
ATOM 768 C CA . HIS A 1 98 ? 45.999 -42.377 -50.178 1.00 66.88 98 HIS A CA 1
ATOM 769 C C . HIS A 1 98 ? 47.147 -42.918 -49.314 1.00 66.88 98 HIS A C 1
ATOM 771 O O . HIS A 1 98 ? 47.950 -43.702 -49.811 1.00 66.88 98 HIS A O 1
ATOM 777 N N . LEU A 1 99 ? 47.188 -42.596 -48.017 1.00 62.69 99 LEU A N 1
ATOM 778 C CA . LEU A 1 99 ? 48.205 -43.106 -47.087 1.00 62.69 99 LEU A CA 1
ATOM 779 C C . LEU A 1 99 ? 48.149 -44.627 -46.906 1.00 62.69 99 LEU A C 1
ATOM 781 O O . LEU A 1 99 ? 49.192 -45.274 -46.928 1.00 62.69 99 LEU A O 1
ATOM 785 N N . LYS A 1 100 ? 46.952 -45.220 -46.784 1.00 67.00 100 LYS A N 1
ATOM 786 C CA . LYS A 1 100 ? 46.808 -46.686 -46.721 1.00 67.00 100 LYS A CA 1
ATOM 787 C C . LYS A 1 100 ? 47.320 -47.370 -47.986 1.00 67.00 100 LYS A C 1
ATOM 789 O O . LYS A 1 100 ? 47.943 -48.417 -47.886 1.00 67.00 100 LYS A O 1
ATOM 794 N N . ARG A 1 101 ? 47.120 -46.754 -49.155 1.00 59.62 101 ARG A N 1
ATOM 795 C CA . ARG A 1 101 ? 47.581 -47.297 -50.438 1.00 59.62 101 ARG A CA 1
ATOM 796 C C . ARG A 1 101 ? 49.102 -47.235 -50.620 1.00 59.62 101 ARG A C 1
ATOM 798 O O . ARG A 1 101 ? 49.644 -48.065 -51.331 1.00 59.62 101 ARG A O 1
ATOM 805 N N . PHE A 1 102 ? 49.789 -46.293 -49.971 1.00 56.78 102 PHE A N 1
ATOM 806 C CA . PHE A 1 102 ? 51.259 -46.263 -49.929 1.00 56.78 102 PHE A CA 1
ATOM 807 C C . PHE A 1 102 ? 51.857 -47.166 -48.835 1.00 56.78 102 PHE A C 1
ATOM 809 O O . PHE A 1 102 ? 53.055 -47.430 -48.860 1.00 56.78 102 PHE A O 1
ATOM 816 N N . GLY A 1 103 ? 51.051 -47.631 -47.875 1.00 53.47 103 GLY A N 1
ATOM 817 C CA . GLY A 1 103 ? 51.503 -48.463 -46.756 1.00 53.47 103 GLY A CA 1
ATOM 818 C C . GLY A 1 103 ? 51.617 -49.964 -47.046 1.00 53.47 103 GLY A C 1
ATOM 819 O O . GLY A 1 103 ? 52.155 -50.678 -46.206 1.00 53.47 103 GLY A O 1
ATOM 820 N N . GLU A 1 104 ? 51.127 -50.455 -48.190 1.00 52.12 104 GLU A N 1
ATOM 821 C CA . GLU A 1 104 ? 51.157 -51.891 -48.538 1.00 52.12 104 GLU A CA 1
ATOM 822 C C . GLU A 1 104 ? 5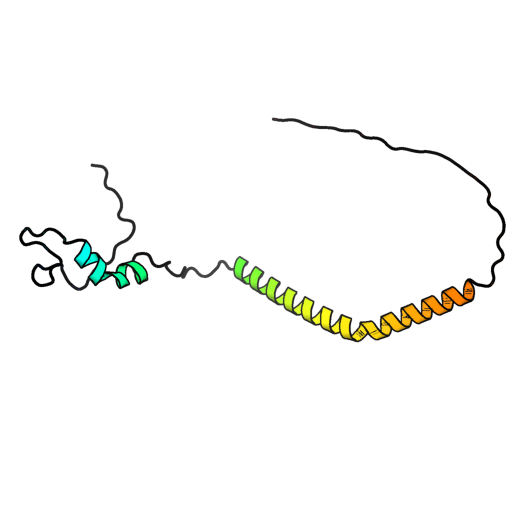2.437 -52.346 -49.269 1.00 52.12 104 GLU A C 1
ATOM 824 O O . GLU A 1 104 ? 52.697 -53.544 -49.320 1.00 52.12 104 GLU A O 1
ATOM 829 N N . ASP A 1 105 ? 53.290 -51.423 -49.732 1.00 51.06 105 ASP A N 1
ATOM 830 C CA . ASP A 1 105 ? 54.494 -51.743 -50.519 1.00 51.06 105 ASP A CA 1
ATOM 831 C C . ASP A 1 105 ? 55.817 -51.422 -49.794 1.00 51.06 105 ASP A C 1
ATOM 833 O O . ASP A 1 105 ? 56.737 -50.875 -50.401 1.00 51.06 105 ASP A O 1
ATOM 837 N N . LEU A 1 106 ? 55.972 -51.771 -48.507 1.00 41.69 106 LEU A N 1
ATOM 838 C CA . LEU A 1 106 ? 57.311 -51.815 -47.896 1.00 41.69 106 LEU A CA 1
ATOM 839 C C . LEU A 1 106 ? 57.543 -53.085 -47.049 1.00 41.69 106 LEU A C 1
ATOM 841 O O . LEU A 1 106 ? 56.832 -53.313 -46.067 1.00 41.69 106 LEU A O 1
ATOM 845 N N . PRO A 1 107 ? 58.558 -53.908 -47.386 1.00 41.50 107 PRO A N 1
ATOM 846 C CA . PRO A 1 107 ? 58.899 -55.104 -46.632 1.00 41.50 107 PRO A CA 1
ATOM 847 C C . PRO A 1 107 ? 59.515 -54.748 -45.273 1.00 41.50 107 PRO A C 1
ATOM 849 O O . PRO A 1 107 ? 60.408 -53.908 -45.164 1.00 41.50 107 PRO A O 1
ATOM 852 N N . THR A 1 108 ? 59.053 -55.451 -44.236 1.00 42.50 108 THR A N 1
ATOM 853 C CA . THR A 1 108 ? 59.723 -55.604 -42.938 1.00 42.50 108 THR A CA 1
ATOM 854 C C . THR A 1 108 ? 61.202 -55.881 -43.153 1.00 42.50 108 THR A C 1
ATOM 856 O O . THR A 1 108 ? 61.472 -56.816 -43.896 1.00 42.50 108 THR A O 1
ATOM 859 N N . GLN A 1 109 ? 62.116 -55.157 -42.485 1.00 37.50 109 GLN A N 1
ATOM 860 C CA . GLN A 1 109 ? 63.394 -55.686 -41.981 1.00 37.50 109 GLN A CA 1
ATOM 861 C C . GLN A 1 109 ? 64.090 -54.739 -40.972 1.00 37.50 109 GLN A C 1
ATOM 863 O O . GLN A 1 109 ? 64.227 -53.540 -41.186 1.00 37.50 109 GLN A O 1
ATOM 868 N N . VAL A 1 110 ? 64.582 -55.396 -39.915 1.00 35.97 110 VAL A N 1
ATOM 869 C CA . VAL A 1 110 ? 65.650 -55.081 -38.941 1.00 35.97 110 VAL A CA 1
ATOM 870 C C . VAL A 1 110 ? 65.407 -54.093 -37.786 1.00 35.97 110 VAL A C 1
ATOM 872 O O . VAL A 1 110 ? 65.496 -52.877 -37.895 1.00 35.97 110 VAL A O 1
ATOM 875 N N . ASN A 1 111 ? 65.244 -54.717 -36.618 1.00 41.66 111 ASN A N 1
ATOM 876 C CA . ASN A 1 111 ? 65.495 -54.225 -35.268 1.00 41.66 111 ASN A CA 1
ATOM 877 C C . ASN A 1 111 ? 67.009 -54.059 -35.023 1.00 41.66 111 ASN A C 1
ATOM 879 O O . ASN A 1 111 ? 67.737 -55.052 -35.079 1.00 41.66 111 ASN A O 1
ATOM 883 N N . VAL A 1 112 ? 67.467 -52.853 -34.676 1.00 39.47 112 VAL A N 1
ATOM 884 C CA . VAL A 1 112 ? 68.735 -52.648 -33.960 1.00 39.47 112 VAL A CA 1
ATOM 885 C C . VAL A 1 112 ? 68.483 -51.700 -32.790 1.00 39.47 112 VAL A C 1
ATOM 887 O O . VAL A 1 112 ? 67.937 -50.611 -32.943 1.00 39.47 112 VAL A O 1
ATOM 890 N N . LYS A 1 113 ? 68.852 -52.207 -31.616 1.00 42.59 113 LYS A N 1
ATOM 891 C CA . LYS A 1 113 ? 68.857 -51.577 -30.297 1.00 42.59 113 LYS A CA 1
ATOM 892 C C . LYS A 1 113 ? 69.642 -50.264 -30.324 1.00 42.59 113 LYS A C 1
ATOM 894 O O . LYS A 1 113 ? 70.695 -50.237 -30.939 1.00 42.59 113 LYS A O 1
ATOM 899 N N . ASP A 1 114 ? 69.202 -49.275 -29.550 1.00 38.59 114 ASP A N 1
ATOM 900 C CA . ASP A 1 114 ? 70.088 -48.641 -28.573 1.00 38.59 114 ASP A CA 1
ATOM 901 C C . ASP A 1 114 ? 69.289 -48.005 -27.432 1.00 38.59 114 ASP A C 1
ATOM 903 O O . ASP A 1 114 ? 68.304 -47.291 -27.610 1.00 38.59 114 ASP A O 1
ATOM 907 N N . GLN A 1 115 ? 69.719 -48.382 -26.234 1.00 39.84 115 GLN A N 1
ATOM 908 C CA . GLN A 1 115 ? 69.291 -47.892 -24.936 1.00 39.84 115 GLN A CA 1
ATOM 909 C C . GLN A 1 115 ? 70.052 -46.601 -24.622 1.00 39.84 115 GLN A C 1
ATOM 911 O O . GLN A 1 115 ? 71.253 -46.583 -24.866 1.00 39.84 115 GLN A O 1
ATOM 916 N N . HIS A 1 116 ? 69.423 -45.608 -23.977 1.00 34.91 116 HIS A N 1
ATOM 917 C CA . HIS A 1 116 ? 69.910 -45.114 -22.677 1.00 34.91 116 HIS A CA 1
ATOM 918 C C . HIS A 1 116 ? 68.994 -44.061 -22.013 1.00 34.91 116 HIS A C 1
ATOM 920 O O . HIS A 1 116 ? 68.697 -43.027 -22.603 1.00 34.91 116 HIS A O 1
ATOM 926 N N . THR A 1 117 ? 68.675 -44.346 -20.739 1.00 37.06 117 THR A N 1
ATOM 927 C CA . THR A 1 117 ? 68.441 -43.468 -19.559 1.00 37.06 117 THR A CA 1
ATOM 928 C C . THR A 1 117 ? 67.329 -42.410 -19.610 1.00 37.06 117 THR A C 1
ATOM 930 O O . THR A 1 117 ? 67.364 -41.476 -20.398 1.00 37.06 117 THR A O 1
ATOM 933 N N . GLU A 1 118 ? 66.248 -42.545 -18.833 1.00 36.47 118 GLU A N 1
ATOM 934 C CA . GLU A 1 118 ? 66.176 -42.419 -17.357 1.00 36.47 118 GLU A CA 1
ATOM 935 C C . GLU A 1 118 ? 66.519 -41.007 -16.885 1.00 36.47 118 GLU A C 1
ATOM 937 O O . GLU A 1 118 ? 67.686 -40.656 -16.863 1.00 36.47 118 GLU A O 1
ATOM 942 N N . TYR A 1 119 ? 65.493 -40.248 -16.482 1.00 37.16 119 TYR A N 1
ATOM 943 C CA . TYR A 1 119 ? 65.478 -39.458 -15.246 1.00 37.16 119 TYR A CA 1
ATOM 944 C C . TYR A 1 119 ? 64.017 -39.265 -14.822 1.00 37.16 119 TYR A C 1
ATOM 946 O O . TYR A 1 119 ? 63.317 -38.357 -15.269 1.00 37.16 119 TYR A O 1
ATOM 954 N N . ALA A 1 120 ? 63.552 -40.152 -13.949 1.00 42.69 120 ALA A N 1
ATOM 955 C CA . ALA A 1 120 ? 62.602 -39.764 -12.923 1.00 42.69 120 ALA A CA 1
ATOM 956 C C . ALA A 1 120 ? 63.430 -39.237 -11.744 1.00 42.69 120 ALA A C 1
ATOM 958 O O . ALA A 1 120 ? 64.363 -39.912 -11.334 1.00 42.69 120 ALA A O 1
ATOM 959 N N . GLU A 1 121 ? 63.117 -38.053 -11.220 1.00 40.09 121 GLU A N 1
ATOM 960 C CA . GLU A 1 121 ? 62.775 -37.845 -9.803 1.00 40.09 121 GLU A CA 1
ATOM 961 C C . GLU A 1 121 ? 62.764 -36.357 -9.412 1.00 40.09 121 GLU A C 1
ATOM 963 O O . GLU A 1 121 ? 63.715 -35.611 -9.612 1.00 40.09 121 GLU A O 1
ATOM 968 N N . LYS A 1 122 ? 61.616 -35.964 -8.846 1.00 41.56 122 LYS A N 1
ATOM 969 C CA . LYS A 1 122 ? 61.427 -35.201 -7.601 1.00 41.56 122 LYS A CA 1
ATOM 970 C C . LYS A 1 122 ? 62.533 -34.217 -7.185 1.00 41.56 122 LYS A C 1
ATOM 972 O O . LYS A 1 122 ? 63.620 -34.627 -6.814 1.00 41.56 122 LYS A O 1
ATOM 977 N N . ASN A 1 123 ? 62.138 -32.955 -7.015 1.00 40.31 123 ASN A N 1
ATOM 978 C CA . ASN A 1 123 ? 62.441 -32.135 -5.831 1.00 40.31 123 ASN A CA 1
ATOM 979 C C . ASN A 1 123 ? 61.388 -31.011 -5.789 1.00 40.31 123 ASN A C 1
ATOM 981 O O . ASN A 1 123 ? 61.348 -30.163 -6.671 1.00 40.31 123 ASN A O 1
ATOM 985 N N . ASN A 1 124 ? 60.345 -31.106 -4.958 1.00 44.34 124 ASN A N 1
ATOM 986 C CA . ASN A 1 124 ? 60.342 -30.604 -3.579 1.00 44.34 124 ASN A CA 1
ATOM 987 C C . ASN A 1 124 ? 61.148 -29.310 -3.428 1.00 44.34 124 ASN A C 1
ATOM 989 O O . ASN A 1 124 ? 62.357 -29.371 -3.231 1.00 44.34 124 ASN A O 1
ATOM 993 N N . ASN A 1 125 ? 60.470 -28.161 -3.409 1.00 44.84 125 ASN A N 1
ATOM 994 C CA . ASN A 1 125 ? 60.786 -27.209 -2.354 1.00 44.84 125 ASN A CA 1
ATOM 995 C C . ASN A 1 125 ? 59.572 -26.372 -1.945 1.00 44.84 125 ASN A C 1
ATOM 997 O O . ASN A 1 125 ? 59.038 -25.571 -2.711 1.00 44.84 125 ASN A O 1
ATOM 1001 N N . SER A 1 126 ? 59.165 -26.618 -0.708 1.00 46.72 126 SER A N 1
ATOM 1002 C CA . SER A 1 126 ? 58.364 -25.755 0.140 1.00 46.72 126 SER A CA 1
ATOM 1003 C C . SER A 1 126 ? 59.149 -24.478 0.457 1.00 46.72 126 SER A C 1
ATOM 1005 O O . SER A 1 126 ? 60.347 -24.547 0.686 1.00 46.72 126 SER A O 1
ATOM 1007 N N . ASN A 1 127 ? 58.464 -23.343 0.532 1.00 47.78 127 ASN A N 1
ATOM 1008 C CA . ASN A 1 127 ? 58.816 -22.191 1.372 1.00 47.78 127 ASN A CA 1
ATOM 1009 C C . ASN A 1 127 ? 57.445 -21.636 1.801 1.00 47.78 127 ASN A C 1
ATOM 1011 O O . ASN A 1 127 ? 56.680 -21.190 0.948 1.00 47.78 127 ASN A O 1
ATOM 1015 N N . ASP A 1 128 ? 56.928 -21.928 3.000 1.00 53.12 128 ASP A N 1
ATOM 1016 C CA . ASP A 1 128 ? 57.257 -21.267 4.279 1.00 53.12 128 ASP A CA 1
ATOM 1017 C C . ASP A 1 128 ? 57.499 -19.759 4.086 1.00 53.12 128 ASP A C 1
ATOM 1019 O O . ASP A 1 128 ? 58.445 -19.345 3.426 1.00 53.12 128 ASP A O 1
ATOM 1023 N N . LYS A 1 129 ? 56.476 -18.949 4.387 1.00 47.22 129 LYS A N 1
ATOM 1024 C CA . LYS A 1 129 ? 56.274 -18.234 5.665 1.00 47.22 129 LYS A CA 1
ATOM 1025 C C . LYS A 1 129 ? 57.202 -17.028 5.818 1.00 47.22 129 LYS A C 1
ATOM 1027 O O . LYS A 1 129 ? 58.347 -17.184 6.218 1.00 47.22 129 LYS A O 1
ATOM 1032 N N . GLU A 1 130 ? 56.614 -15.849 5.642 1.00 47.88 130 GLU A N 1
ATOM 1033 C CA . GLU A 1 130 ? 56.641 -14.754 6.623 1.00 47.88 130 GLU A CA 1
ATOM 1034 C C . GLU A 1 130 ? 55.389 -13.886 6.455 1.00 47.88 130 GLU A C 1
ATOM 1036 O O . GLU A 1 130 ? 54.981 -13.658 5.291 1.00 47.88 130 GLU A O 1
#